Protein AF-A0A7S1HDR8-F1 (afdb_monomer_lite)

Sequence (124 aa):
RPPRGEGASAFVRYLSARTLQVEVWDAASLLPLGAFPLDLWPLLRGGRDAVQTAGEYPVIDHSSSSVPPPPGDVRGSLVGPPTKFTSQGLPESSIFVRLVSIGRPSSRTGAGSSPPPAGPGHQF

pLDDT: mean 73.37, std 19.77, range [39.59, 96.06]

Foldseek 3Di:
DDDPVPVVVVVLVCLCPDWDKDWDADPVPRHTQAIWIHRRVQQPCVPPQKGKDKDKTQGQGPVQPPPPPDPDDPDDDPDDPPPPRDRPDDRPDIDIDMDMHGDDDDPPPPPDPDDDDDDDDDDD

InterPro domains:
  IPR029775 NPH4 [PTHR31043] (7-115)
  IPR058765 NPHP4, C2-like domain [PF26186] (9-60)

Secondary structure (DSSP, 8-state):
---TTHHHHHHHHHHHH-EEEEEEE-TTT--EEEEEEEESGGG--TT-SEEEEEEEEE-B-STT---PPPSS--S--S---------SS--S-EEEEEEEEEPPP--------PPPPPP-PPP-

Organism: Hemiselmis andersenii (NCBI:txid464988)

Radius of gyration: 26.05 Å; chains: 1; bounding box: 79×28×76 Å

Structure (mmCIF, N/CA/C/O backbone):
data_AF-A0A7S1HDR8-F1
#
_entry.id   AF-A0A7S1HDR8-F1
#
loop_
_atom_site.group_PDB
_atom_site.id
_atom_site.type_symbol
_atom_site.label_atom_id
_atom_site.label_alt_id
_atom_site.label_comp_id
_atom_site.label_asym_id
_atom_site.label_entity_id
_atom_site.label_seq_id
_atom_site.pdbx_PDB_ins_code
_atom_site.Cartn_x
_atom_site.Cartn_y
_atom_site.Cartn_z
_atom_site.occupancy
_atom_site.B_iso_or_equiv
_atom_site.auth_seq_id
_atom_site.auth_comp_id
_atom_site.auth_asym_id
_atom_site.auth_atom_id
_atom_site.pdbx_PDB_model_num
ATOM 1 N N . ARG A 1 1 ? 6.724 -6.384 29.874 1.00 48.75 1 ARG A N 1
ATOM 2 C CA . ARG A 1 1 ? 5.564 -6.408 28.944 1.00 48.75 1 ARG A CA 1
ATOM 3 C C . ARG A 1 1 ? 5.027 -4.985 28.850 1.00 48.75 1 ARG A C 1
ATOM 5 O O . ARG A 1 1 ? 4.620 -4.489 29.893 1.00 48.75 1 ARG A O 1
ATOM 12 N N . PRO A 1 2 ? 5.071 -4.318 27.687 1.00 44.53 2 PRO A N 1
ATOM 13 C CA . PRO A 1 2 ? 4.563 -2.953 27.572 1.00 44.53 2 PRO A CA 1
ATOM 14 C C . PRO A 1 2 ? 3.037 -2.915 27.791 1.00 44.53 2 PRO A C 1
ATOM 16 O O . PRO A 1 2 ? 2.361 -3.926 27.540 1.00 44.53 2 PRO A O 1
ATOM 19 N N . PRO A 1 3 ? 2.484 -1.793 28.287 1.00 51.66 3 PRO A N 1
ATOM 20 C CA . PRO A 1 3 ? 1.048 -1.632 28.487 1.00 51.66 3 PRO A CA 1
ATOM 21 C C . PRO A 1 3 ? 0.315 -1.776 27.147 1.00 51.66 3 PRO A C 1
ATOM 23 O O . PRO A 1 3 ? 0.734 -1.239 26.123 1.00 51.66 3 PRO A O 1
ATOM 26 N N . ARG A 1 4 ? -0.799 -2.523 27.143 1.00 57.31 4 ARG A N 1
ATOM 27 C CA . ARG A 1 4 ? -1.512 -2.962 25.923 1.00 57.31 4 ARG A CA 1
ATOM 28 C C . ARG A 1 4 ? -1.978 -1.822 24.989 1.00 57.31 4 ARG A C 1
ATOM 30 O O . ARG A 1 4 ? -2.359 -2.117 23.863 1.00 57.31 4 ARG A O 1
ATOM 37 N N . GLY A 1 5 ? -1.939 -0.558 25.420 1.00 59.31 5 GLY A N 1
ATOM 38 C CA . GLY A 1 5 ? -2.327 0.614 24.621 1.00 59.31 5 GLY A CA 1
ATOM 39 C C . GLY A 1 5 ? -1.184 1.333 23.891 1.00 59.31 5 GLY A C 1
ATOM 40 O O . GLY A 1 5 ? -1.434 2.015 22.899 1.00 59.31 5 GLY A O 1
ATOM 41 N N . GLU A 1 6 ? 0.067 1.166 24.323 1.00 60.56 6 GLU A N 1
ATOM 42 C CA . GLU A 1 6 ? 1.199 1.938 23.786 1.00 60.56 6 GLU A CA 1
ATOM 43 C C . GLU A 1 6 ? 1.571 1.491 22.364 1.00 60.56 6 GLU A C 1
ATOM 45 O O . GLU A 1 6 ? 1.720 2.312 21.459 1.00 60.56 6 GLU A O 1
ATOM 50 N N . GLY A 1 7 ? 1.585 0.174 22.125 1.00 64.12 7 GLY A N 1
ATOM 51 C CA . GLY A 1 7 ? 1.817 -0.392 20.793 1.00 64.12 7 GLY A CA 1
ATOM 52 C C . GLY A 1 7 ? 0.685 -0.103 19.800 1.00 64.12 7 GLY A C 1
ATOM 53 O O . GLY A 1 7 ? 0.944 0.112 18.619 1.00 64.12 7 GLY A O 1
ATOM 54 N N . ALA A 1 8 ? -0.566 -0.039 20.272 1.00 72.75 8 ALA A N 1
ATOM 55 C CA . ALA A 1 8 ? -1.709 0.303 19.425 1.00 72.75 8 ALA A CA 1
ATOM 56 C C . ALA A 1 8 ? -1.642 1.766 18.961 1.00 72.75 8 ALA A C 1
ATOM 58 O O . ALA A 1 8 ? -1.853 2.044 17.782 1.00 72.75 8 ALA A O 1
ATOM 59 N N . SER A 1 9 ? -1.274 2.685 19.859 1.00 81.50 9 SER A N 1
ATOM 60 C CA . SER A 1 9 ? -1.060 4.098 19.524 1.00 81.50 9 SER A CA 1
ATOM 61 C C . SER A 1 9 ? 0.096 4.282 18.533 1.00 81.50 9 SER A C 1
ATOM 63 O O . SER A 1 9 ? -0.047 4.988 17.533 1.00 81.50 9 SER A O 1
ATOM 65 N N . ALA A 1 10 ? 1.217 3.582 18.740 1.00 87.19 10 ALA A N 1
ATOM 66 C CA . ALA A 1 10 ? 2.355 3.627 17.822 1.00 87.19 10 ALA A CA 1
ATOM 67 C C . ALA A 1 10 ? 2.007 3.089 16.422 1.00 87.19 10 ALA A C 1
ATOM 69 O O . ALA A 1 10 ? 2.366 3.705 15.419 1.00 87.19 10 ALA A O 1
ATOM 70 N N . PHE A 1 11 ? 1.265 1.981 16.343 1.00 86.00 11 PHE A N 1
ATOM 71 C CA . PHE A 1 11 ? 0.855 1.395 15.067 1.00 86.00 11 PHE A CA 1
ATOM 72 C C . PHE A 1 11 ? -0.146 2.277 14.310 1.00 86.00 11 PHE A C 1
ATOM 74 O O . PHE A 1 11 ? 0.000 2.476 13.106 1.00 86.00 11 PHE A O 1
ATOM 81 N N . VAL A 1 12 ? -1.120 2.871 15.007 1.00 90.69 12 VAL A N 1
ATOM 82 C CA . VAL A 1 12 ? -2.055 3.834 14.400 1.00 90.69 12 VAL A CA 1
ATOM 83 C C . VAL A 1 12 ? -1.304 5.042 13.840 1.00 90.69 12 VAL A C 1
ATOM 85 O O . VAL A 1 12 ? -1.537 5.416 12.693 1.00 90.69 12 VAL A O 1
ATOM 88 N N . ARG A 1 13 ? -0.355 5.602 14.602 1.00 92.56 13 ARG A N 1
ATOM 89 C CA . ARG A 1 13 ? 0.496 6.711 14.137 1.00 92.56 13 ARG A CA 1
ATOM 90 C C . ARG A 1 13 ? 1.348 6.333 12.929 1.00 92.56 13 ARG A C 1
ATOM 92 O O . ARG A 1 13 ? 1.576 7.168 12.059 1.00 92.56 13 ARG A O 1
ATOM 99 N N . TYR A 1 14 ? 1.835 5.095 12.881 1.00 91.56 14 TYR A N 1
ATOM 100 C CA . TYR A 1 14 ? 2.583 4.593 11.735 1.00 91.56 14 TYR A CA 1
ATOM 101 C C . TYR A 1 14 ? 1.698 4.555 10.486 1.00 91.56 14 TYR A C 1
ATOM 103 O O . TYR A 1 14 ? 2.052 5.171 9.484 1.00 91.56 14 TYR A O 1
ATOM 111 N N . LEU A 1 15 ? 0.524 3.919 10.566 1.00 93.06 15 LEU A N 1
ATOM 112 C CA . LEU A 1 15 ? -0.402 3.844 9.434 1.00 93.06 15 LEU A CA 1
ATOM 113 C C . LEU A 1 15 ? -0.854 5.232 8.963 1.00 93.06 15 LEU A C 1
ATOM 115 O O . LEU A 1 15 ? -0.953 5.457 7.766 1.00 93.06 15 LEU A O 1
ATOM 119 N N . SER A 1 16 ? -1.088 6.183 9.872 1.00 94.25 16 SER A N 1
ATOM 120 C CA . SER A 1 16 ? -1.553 7.524 9.492 1.00 94.25 16 SER A CA 1
ATOM 121 C C . SER A 1 16 ? -0.496 8.393 8.808 1.00 94.25 16 SER A C 1
ATOM 123 O O . SER A 1 16 ? -0.859 9.355 8.142 1.00 94.25 16 SER A O 1
ATOM 125 N N . ALA A 1 17 ? 0.795 8.128 9.032 1.00 92.62 17 ALA A N 1
ATOM 126 C CA . ALA A 1 17 ? 1.875 9.049 8.661 1.00 92.62 17 ALA A CA 1
ATOM 127 C C . ALA A 1 17 ? 2.902 8.458 7.688 1.00 92.62 17 ALA A C 1
ATOM 129 O O . ALA A 1 17 ? 3.849 9.152 7.314 1.00 92.62 17 ALA A O 1
ATOM 130 N N . ARG A 1 18 ? 2.788 7.174 7.333 1.00 93.12 18 ARG A N 1
ATOM 131 C CA . ARG A 1 18 ? 3.784 6.485 6.512 1.00 93.12 18 ARG A CA 1
ATOM 132 C C . ARG A 1 18 ? 3.199 5.983 5.202 1.00 93.12 18 ARG A C 1
ATOM 134 O O . ARG A 1 18 ? 2.043 5.578 5.112 1.00 93.12 18 ARG A O 1
ATOM 141 N N . THR A 1 19 ? 4.086 5.963 4.223 1.00 93.25 19 THR A N 1
ATOM 142 C CA . THR A 1 19 ? 3.897 5.373 2.907 1.00 93.25 19 THR A CA 1
ATOM 143 C C . THR A 1 19 ? 4.821 4.162 2.825 1.00 93.25 19 THR A C 1
ATOM 145 O O . THR A 1 19 ? 5.986 4.236 3.228 1.00 93.25 19 THR A O 1
ATOM 148 N N . LEU A 1 20 ? 4.297 3.042 2.344 1.00 93.50 20 LEU A N 1
ATOM 149 C CA . LEU A 1 20 ? 5.046 1.826 2.062 1.00 93.50 20 LEU A CA 1
ATOM 150 C C . LEU A 1 20 ? 5.553 1.884 0.621 1.00 93.50 20 LEU A C 1
ATOM 152 O O . LEU A 1 20 ? 4.762 2.073 -0.293 1.00 93.50 20 LEU A O 1
ATOM 156 N N . GLN A 1 21 ? 6.858 1.723 0.416 1.00 93.12 21 GLN A N 1
ATOM 157 C CA . GLN A 1 21 ? 7.419 1.541 -0.923 1.00 93.12 21 GLN A CA 1
ATOM 158 C C . GLN A 1 21 ? 7.334 0.063 -1.292 1.00 93.12 21 GLN A C 1
ATOM 160 O O . GLN A 1 21 ? 7.765 -0.785 -0.508 1.00 93.12 21 GLN A O 1
ATOM 165 N N . VAL A 1 22 ? 6.759 -0.238 -2.453 1.00 93.56 22 VAL A N 1
ATOM 166 C CA . VAL A 1 22 ? 6.667 -1.599 -2.985 1.00 93.56 22 VAL A CA 1
ATOM 167 C C . VAL A 1 22 ? 7.535 -1.690 -4.224 1.00 93.56 22 VAL A C 1
ATOM 169 O O . VAL A 1 22 ? 7.317 -0.954 -5.182 1.00 93.56 22 VAL A O 1
ATOM 172 N N . GLU A 1 23 ? 8.504 -2.597 -4.197 1.00 93.06 23 GLU A N 1
ATOM 173 C CA . GLU A 1 23 ? 9.336 -2.916 -5.352 1.00 93.06 23 GLU A CA 1
ATOM 174 C C . GLU A 1 23 ? 8.686 -4.025 -6.182 1.00 93.06 23 GLU A C 1
ATOM 176 O O . GLU A 1 23 ? 8.150 -5.003 -5.651 1.00 93.06 23 GLU A O 1
ATOM 181 N N . VAL A 1 24 ? 8.752 -3.870 -7.496 1.00 91.81 24 VAL A N 1
ATOM 182 C CA . VAL A 1 24 ? 8.232 -4.794 -8.497 1.00 91.81 24 VAL A CA 1
ATOM 183 C C . VAL A 1 24 ? 9.420 -5.458 -9.170 1.00 91.81 24 VAL A C 1
ATOM 185 O O . VAL A 1 24 ? 10.314 -4.785 -9.675 1.00 91.81 24 VAL A O 1
ATOM 188 N N . TRP A 1 25 ? 9.421 -6.785 -9.177 1.00 92.19 25 TRP A N 1
ATOM 189 C CA . TRP A 1 25 ? 10.508 -7.604 -9.700 1.00 92.19 25 TRP A CA 1
ATOM 190 C C . TRP A 1 25 ? 9.957 -8.569 -10.745 1.00 92.19 25 TRP A C 1
ATOM 192 O O . TRP A 1 25 ? 8.862 -9.112 -10.572 1.00 92.19 25 TRP A O 1
ATOM 202 N N . ASP A 1 26 ? 10.719 -8.806 -11.809 1.00 87.62 26 ASP A N 1
ATOM 203 C CA . ASP A 1 26 ? 10.414 -9.879 -12.750 1.00 87.62 26 ASP A CA 1
ATOM 204 C C . ASP A 1 26 ? 10.809 -11.232 -12.145 1.00 87.62 26 ASP A C 1
ATOM 206 O O . ASP A 1 26 ? 11.946 -11.432 -11.719 1.00 87.62 26 ASP A O 1
ATOM 210 N N . ALA A 1 27 ? 9.877 -12.183 -12.113 1.00 93.38 27 ALA A N 1
ATOM 211 C CA . ALA A 1 27 ? 10.099 -13.473 -11.461 1.00 93.38 27 ALA A CA 1
ATOM 212 C C . ALA A 1 27 ? 11.075 -14.378 -12.230 1.00 93.38 27 ALA A C 1
ATOM 214 O O . ALA A 1 27 ? 11.711 -15.236 -11.619 1.00 93.38 27 ALA A O 1
ATOM 215 N N . ALA A 1 28 ? 11.184 -14.212 -13.553 1.00 94.88 28 ALA A N 1
ATOM 216 C CA . ALA A 1 28 ? 12.046 -15.048 -14.385 1.00 94.88 28 ALA A CA 1
ATOM 217 C C . ALA A 1 28 ? 13.514 -14.601 -14.324 1.00 94.88 28 ALA A C 1
ATOM 219 O O . ALA A 1 28 ? 14.409 -15.436 -14.201 1.00 94.88 28 ALA A O 1
ATOM 220 N N . SER A 1 29 ? 13.762 -13.294 -14.399 1.00 90.50 29 SER A N 1
ATOM 221 C CA . SER A 1 29 ? 15.107 -12.707 -14.414 1.00 90.50 29 SER A CA 1
ATOM 222 C C . SER A 1 29 ? 15.598 -12.225 -13.047 1.00 90.50 29 SER A C 1
ATOM 224 O O . SER A 1 29 ? 16.795 -11.987 -12.892 1.00 90.50 29 SER A O 1
ATOM 226 N N . LEU A 1 30 ? 14.703 -12.086 -12.060 1.00 89.56 30 LEU A N 1
ATOM 227 C CA . LEU A 1 30 ? 14.967 -11.440 -10.767 1.00 89.56 30 LEU A CA 1
ATOM 228 C C . LEU A 1 30 ? 15.497 -10.008 -10.913 1.00 89.56 30 LEU A C 1
ATOM 230 O O . LEU A 1 30 ? 16.227 -9.522 -10.050 1.00 89.56 30 LEU A O 1
ATOM 234 N N . LEU A 1 31 ? 15.147 -9.330 -12.006 1.00 88.25 31 LEU A N 1
ATOM 235 C CA . LEU A 1 31 ? 15.510 -7.936 -12.218 1.00 88.25 31 LEU A CA 1
ATOM 236 C C . LEU A 1 31 ? 14.426 -7.002 -11.662 1.00 88.25 31 LEU A C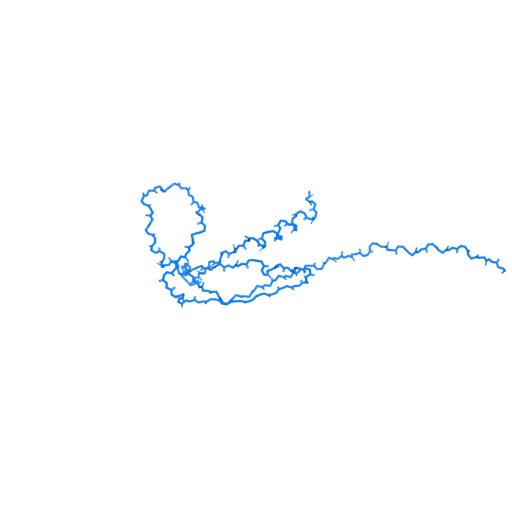 1
ATOM 238 O O . LEU A 1 31 ? 13.232 -7.304 -11.781 1.00 88.25 31 LEU A O 1
ATOM 242 N N . PRO A 1 32 ? 14.821 -5.862 -11.069 1.00 86.12 32 PRO A N 1
ATOM 243 C CA . PRO A 1 32 ? 13.876 -4.872 -10.577 1.00 86.12 32 PRO A CA 1
ATOM 244 C C . PRO A 1 32 ? 13.242 -4.131 -11.764 1.00 86.12 32 PRO A C 1
ATOM 246 O O . PRO A 1 32 ? 13.938 -3.518 -12.571 1.00 86.12 32 PRO A O 1
ATOM 249 N N . LEU A 1 33 ? 11.914 -4.195 -11.865 1.00 87.88 33 LEU A N 1
ATOM 250 C CA . LEU A 1 33 ? 11.119 -3.534 -12.906 1.00 87.88 33 LEU A CA 1
ATOM 251 C C . LEU A 1 33 ? 10.748 -2.099 -12.524 1.00 87.88 33 LEU A C 1
ATOM 253 O O . LEU A 1 33 ? 1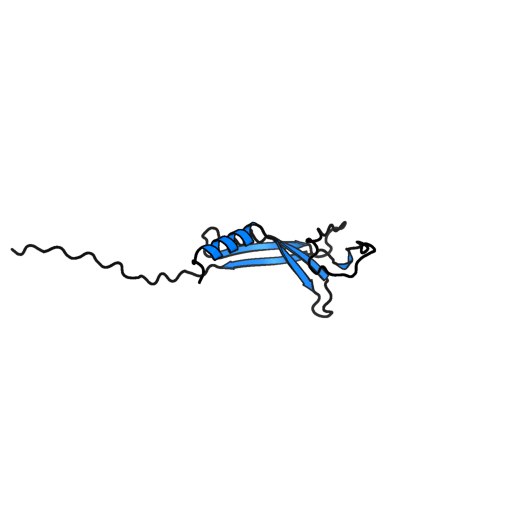0.594 -1.243 -13.386 1.00 87.88 33 LEU A O 1
ATOM 257 N N . GLY A 1 34 ? 10.580 -1.826 -11.233 1.00 90.44 34 GLY A N 1
ATOM 258 C CA . GLY A 1 34 ? 10.185 -0.508 -10.757 1.00 90.44 34 GLY A CA 1
ATOM 259 C C . GLY A 1 34 ? 9.693 -0.529 -9.322 1.00 90.44 34 GLY A C 1
ATOM 260 O O . GLY A 1 34 ? 9.692 -1.566 -8.662 1.00 90.44 34 GLY A O 1
ATOM 261 N N . ALA A 1 35 ? 9.216 0.615 -8.848 1.00 92.06 35 ALA A N 1
ATOM 262 C CA . ALA A 1 35 ? 8.595 0.721 -7.537 1.00 92.06 35 ALA A CA 1
ATOM 263 C C . ALA A 1 35 ? 7.394 1.662 -7.555 1.00 92.06 35 ALA A C 1
ATOM 265 O O . ALA A 1 35 ? 7.256 2.513 -8.437 1.00 92.06 35 ALA A O 1
ATOM 266 N N . PHE A 1 36 ? 6.524 1.524 -6.561 1.00 93.00 36 PHE A N 1
ATOM 267 C CA . PHE A 1 36 ? 5.416 2.448 -6.357 1.00 93.00 36 PHE A CA 1
ATOM 268 C C . PHE A 1 36 ? 5.123 2.671 -4.862 1.00 93.00 36 PHE A C 1
ATOM 270 O O . PHE A 1 36 ? 5.276 1.757 -4.043 1.00 93.00 36 PHE A O 1
ATOM 277 N N . PRO A 1 37 ? 4.695 3.890 -4.483 1.00 93.38 37 PRO A N 1
ATOM 278 C CA . PRO A 1 37 ? 4.277 4.201 -3.124 1.00 93.38 37 PRO A CA 1
ATOM 279 C C . PRO A 1 37 ? 2.842 3.736 -2.836 1.00 93.38 37 PRO A C 1
ATOM 281 O O . PRO A 1 37 ? 1.931 3.934 -3.638 1.00 93.38 37 PRO A O 1
ATOM 284 N N . LEU A 1 38 ? 2.623 3.213 -1.631 1.00 94.31 38 LEU A N 1
ATOM 285 C CA . LEU A 1 38 ? 1.314 2.901 -1.063 1.00 94.31 38 LEU A CA 1
ATOM 286 C C . LEU A 1 38 ? 1.097 3.667 0.238 1.00 94.31 38 LEU A C 1
ATOM 288 O O . LEU A 1 38 ? 1.767 3.416 1.242 1.00 94.31 38 LEU A O 1
ATOM 292 N N . ASP A 1 39 ? 0.122 4.567 0.255 1.00 94.31 39 ASP A N 1
ATOM 293 C CA . ASP A 1 39 ? -0.283 5.225 1.492 1.00 94.31 39 ASP A CA 1
ATOM 294 C C . ASP A 1 39 ? -0.975 4.239 2.436 1.00 94.31 39 ASP A C 1
ATOM 296 O O . ASP A 1 39 ? -1.875 3.495 2.041 1.00 94.31 39 ASP A O 1
ATOM 300 N N . LEU A 1 40 ? -0.566 4.239 3.707 1.00 94.62 40 LEU A N 1
ATOM 301 C CA . LEU A 1 40 ? -1.062 3.280 4.698 1.00 94.62 40 LEU A CA 1
ATOM 302 C C . LEU A 1 40 ? -2.281 3.776 5.478 1.00 94.62 40 LEU A C 1
ATOM 304 O O . LEU A 1 40 ? -2.960 2.978 6.130 1.00 94.62 40 LEU A O 1
ATOM 308 N N . TRP A 1 41 ? -2.597 5.069 5.399 1.00 95.25 41 TRP A N 1
ATOM 309 C CA . TRP A 1 41 ? -3.719 5.657 6.128 1.00 95.25 41 TRP A CA 1
ATOM 310 C C . TRP A 1 41 ? -5.078 5.006 5.802 1.00 95.25 41 TRP A C 1
ATOM 312 O O . TRP A 1 41 ? -5.875 4.868 6.735 1.00 95.25 41 TRP A O 1
ATOM 322 N N . PRO A 1 42 ? -5.366 4.506 4.576 1.00 95.31 42 PRO A N 1
ATOM 323 C CA . PRO A 1 42 ? -6.634 3.831 4.289 1.00 95.31 42 PRO A CA 1
ATOM 324 C C . PRO A 1 42 ? -6.823 2.521 5.071 1.00 95.31 42 PRO A C 1
ATOM 326 O O . PRO A 1 42 ? -7.930 1.991 5.132 1.00 95.31 42 PRO A O 1
ATOM 329 N N . LEU A 1 43 ? -5.759 1.985 5.685 1.00 94.06 43 LEU A N 1
ATOM 330 C CA . LEU A 1 43 ? -5.810 0.783 6.525 1.00 94.06 43 LEU A CA 1
ATOM 331 C C . LEU A 1 43 ? -6.267 1.068 7.962 1.00 94.06 43 LEU A C 1
ATOM 333 O O . LEU A 1 43 ? -6.465 0.128 8.747 1.00 94.06 43 LEU A O 1
ATOM 337 N N . LEU A 1 44 ? -6.441 2.344 8.319 1.00 93.88 44 LEU A N 1
ATOM 338 C CA . LEU A 1 44 ? -7.010 2.755 9.594 1.00 93.88 44 LEU A CA 1
ATOM 339 C C . LEU A 1 44 ? -8.482 2.356 9.657 1.00 93.88 44 LEU A C 1
ATOM 341 O O . LEU A 1 44 ? -9.328 2.870 8.931 1.00 93.88 44 LEU A O 1
ATOM 345 N N . ARG A 1 45 ? -8.808 1.453 10.586 1.00 91.25 45 ARG A N 1
ATOM 346 C CA . ARG A 1 45 ? -10.173 0.930 10.694 1.00 91.25 45 ARG A CA 1
ATOM 347 C C . ARG A 1 45 ? -11.186 1.915 11.269 1.00 91.25 45 ARG A C 1
ATOM 349 O O . ARG A 1 45 ? -12.377 1.718 11.070 1.00 91.25 45 ARG A O 1
ATOM 356 N N . GLY A 1 46 ? -10.749 2.929 12.019 1.00 87.38 46 GLY A N 1
ATOM 357 C CA . GLY A 1 46 ? -11.657 3.911 12.628 1.00 87.38 46 GLY A CA 1
ATOM 358 C C . GLY A 1 46 ? -12.779 3.283 13.472 1.00 87.38 46 GLY A C 1
ATOM 359 O O . GLY A 1 46 ? -13.896 3.780 13.464 1.00 87.38 46 GLY A O 1
ATOM 360 N N . GLY A 1 47 ? -12.509 2.153 14.137 1.00 86.06 47 GLY A N 1
ATOM 361 C CA . GLY A 1 47 ? -13.506 1.400 14.911 1.00 86.06 47 GLY A CA 1
ATOM 362 C C . GLY A 1 47 ? -14.261 0.307 14.143 1.00 86.06 47 GLY A C 1
ATOM 363 O O . GLY A 1 47 ? -15.039 -0.413 14.756 1.00 86.06 47 GLY A O 1
ATOM 364 N N . ARG A 1 48 ? -14.020 0.137 12.838 1.00 88.31 48 ARG A N 1
ATOM 365 C CA . ARG A 1 48 ? -14.596 -0.954 12.032 1.00 88.31 48 ARG A CA 1
ATOM 366 C C . ARG A 1 48 ? -13.879 -2.286 12.275 1.00 88.31 48 ARG A C 1
ATOM 368 O O . ARG A 1 48 ? -12.688 -2.317 12.603 1.00 88.31 48 ARG A O 1
ATOM 375 N N . ASP A 1 49 ? -14.582 -3.388 12.027 1.00 89.62 49 ASP A N 1
ATOM 376 C CA . ASP A 1 49 ? -14.001 -4.736 12.092 1.00 89.62 49 ASP A CA 1
ATOM 377 C C . ASP A 1 49 ? -13.023 -4.996 10.944 1.00 89.62 49 ASP A C 1
ATOM 379 O O . ASP A 1 49 ? -11.982 -5.621 11.143 1.00 89.62 49 ASP A O 1
ATOM 383 N N . ALA A 1 50 ? -13.301 -4.451 9.760 1.00 92.94 50 ALA A N 1
ATOM 384 C CA . ALA A 1 50 ? -12.402 -4.500 8.618 1.00 92.94 50 ALA A CA 1
ATOM 385 C C . ALA A 1 50 ? -12.510 -3.233 7.757 1.00 92.94 50 ALA A C 1
ATOM 387 O O . ALA A 1 50 ? -13.549 -2.569 7.728 1.00 92.94 50 ALA A O 1
ATOM 388 N N . VAL A 1 51 ? -11.433 -2.912 7.041 1.00 95.31 51 VAL A N 1
ATOM 389 C CA . VAL A 1 51 ? -11.422 -1.926 5.951 1.00 95.31 51 VAL A CA 1
ATOM 390 C C . VAL A 1 51 ? -10.688 -2.499 4.749 1.00 95.31 51 VAL A C 1
ATOM 392 O O . VAL A 1 51 ? -9.752 -3.285 4.899 1.00 95.31 51 VAL A O 1
ATOM 395 N N . GLN A 1 52 ? -11.120 -2.097 3.561 1.00 95.44 52 GLN A N 1
ATOM 396 C CA . GLN A 1 52 ? -10.518 -2.484 2.296 1.00 95.44 52 GLN A CA 1
ATOM 397 C C . GLN A 1 52 ? -10.336 -1.238 1.436 1.00 95.44 52 GLN A C 1
ATOM 399 O O . GLN A 1 52 ? -11.230 -0.394 1.375 1.00 95.44 52 GLN A O 1
ATOM 404 N N . THR A 1 53 ? -9.200 -1.157 0.754 1.00 94.00 53 THR A N 1
ATOM 405 C CA . THR A 1 53 ? -8.948 -0.177 -0.302 1.00 94.00 53 THR A CA 1
ATOM 406 C C . THR A 1 53 ? -8.401 -0.891 -1.532 1.00 94.00 53 THR A C 1
ATOM 408 O O . THR A 1 53 ? -7.776 -1.949 -1.414 1.00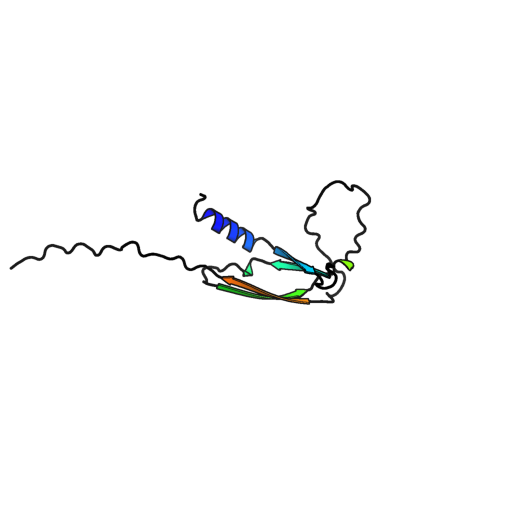 94.00 53 THR A O 1
ATOM 411 N N . ALA A 1 54 ? -8.667 -0.346 -2.711 1.00 95.31 54 ALA A N 1
ATOM 412 C CA . ALA A 1 54 ? -8.102 -0.836 -3.952 1.00 95.31 54 ALA A CA 1
ATOM 413 C C . ALA A 1 54 ? -7.794 0.337 -4.877 1.00 95.31 54 ALA A C 1
ATOM 415 O O . ALA A 1 54 ? -8.525 1.328 -4.877 1.00 95.31 54 ALA A O 1
ATOM 416 N N . GLY A 1 55 ? -6.725 0.213 -5.648 1.00 93.75 55 GLY A N 1
ATOM 417 C CA . GLY A 1 55 ? -6.283 1.262 -6.549 1.00 93.75 55 GLY A CA 1
ATOM 418 C C . GLY A 1 55 ? -5.342 0.725 -7.607 1.00 93.75 55 GLY A C 1
ATOM 419 O O . GLY A 1 55 ? -4.696 -0.309 -7.426 1.00 93.75 55 GLY A O 1
ATOM 420 N N . GLU A 1 56 ? -5.295 1.445 -8.713 1.00 94.06 56 GLU A N 1
ATOM 421 C CA . GLU A 1 56 ? -4.286 1.271 -9.739 1.00 94.06 56 GLU A CA 1
ATOM 422 C C . GLU A 1 56 ? -3.135 2.233 -9.449 1.00 94.06 56 GLU A C 1
ATOM 424 O O . GLU A 1 56 ? -3.352 3.425 -9.223 1.00 94.06 56 GLU A O 1
ATOM 429 N N . TYR A 1 57 ? -1.920 1.695 -9.404 1.00 92.06 57 TYR A N 1
ATOM 430 C CA . TYR A 1 57 ? -0.718 2.429 -9.047 1.00 92.06 57 TYR A CA 1
ATOM 431 C C . TYR A 1 57 ? 0.250 2.414 -10.225 1.00 92.06 57 TYR A C 1
ATOM 433 O O . TYR A 1 57 ? 0.552 1.336 -10.743 1.00 92.06 57 TYR A O 1
ATOM 441 N N . PRO A 1 58 ? 0.744 3.580 -10.660 1.00 91.00 58 PRO A N 1
ATOM 442 C CA . PRO A 1 58 ? 1.763 3.630 -11.692 1.00 91.00 58 PRO A CA 1
ATOM 443 C C . PRO A 1 58 ? 3.076 3.055 -11.164 1.00 91.00 58 PRO A C 1
ATOM 445 O O . PRO A 1 58 ? 3.524 3.430 -10.077 1.00 91.00 58 PRO A O 1
ATOM 448 N N . VAL A 1 59 ? 3.692 2.159 -11.932 1.00 90.44 59 VAL A N 1
ATOM 449 C CA . VAL A 1 59 ? 5.005 1.603 -11.603 1.00 90.44 59 VAL A CA 1
ATOM 450 C C . VAL A 1 59 ? 6.067 2.531 -12.171 1.00 90.44 59 VAL A C 1
ATOM 452 O O . VAL A 1 59 ? 6.089 2.820 -13.368 1.00 90.44 59 VAL A O 1
ATOM 455 N N . ILE A 1 60 ? 6.934 3.028 -11.294 1.00 88.50 60 ILE A N 1
ATOM 456 C CA . ILE A 1 60 ? 8.003 3.941 -11.675 1.00 88.50 60 ILE A CA 1
ATOM 457 C C . ILE A 1 60 ? 9.245 3.111 -11.983 1.00 88.50 60 ILE A C 1
ATOM 459 O O . ILE A 1 60 ? 9.798 2.470 -11.090 1.00 88.50 60 ILE A O 1
ATOM 463 N N . ASP A 1 61 ? 9.653 3.111 -13.250 1.00 82.88 61 ASP A N 1
ATOM 464 C CA . ASP A 1 61 ? 10.753 2.290 -13.752 1.00 82.88 61 ASP A CA 1
ATOM 465 C C . ASP A 1 61 ? 12.109 2.727 -13.173 1.00 82.88 61 ASP A C 1
ATOM 467 O O . ASP A 1 61 ? 12.489 3.903 -13.235 1.00 82.88 61 ASP A O 1
ATOM 471 N N . HIS A 1 62 ? 12.866 1.760 -12.652 1.00 72.94 62 HIS A N 1
ATOM 472 C CA . HIS A 1 62 ? 14.226 1.970 -12.160 1.00 72.94 62 HIS A CA 1
ATOM 473 C C . HIS A 1 62 ? 15.227 2.283 -13.281 1.00 72.94 62 HIS A C 1
ATOM 475 O O . HIS A 1 62 ? 16.196 3.005 -13.036 1.00 72.94 62 HIS A O 1
ATOM 481 N N . SER A 1 63 ? 14.995 1.800 -14.504 1.00 65.25 63 SER A N 1
ATOM 482 C CA . SER A 1 63 ? 15.854 2.048 -15.670 1.00 65.25 63 SER A CA 1
ATOM 483 C C . SER A 1 63 ? 15.828 3.517 -16.119 1.00 65.25 63 SER A C 1
ATOM 485 O O . SER A 1 63 ? 16.821 4.044 -16.621 1.00 65.25 63 SER A O 1
ATOM 487 N N . SER A 1 64 ? 14.715 4.207 -15.844 1.00 55.88 64 SER A N 1
ATOM 488 C CA . SER A 1 64 ? 14.495 5.614 -16.192 1.00 55.88 64 SER A CA 1
ATOM 489 C C . SER A 1 64 ? 15.216 6.605 -15.266 1.00 55.88 64 SER A C 1
ATOM 491 O O . SER A 1 64 ? 15.290 7.799 -15.570 1.00 55.88 64 SER A O 1
ATOM 493 N N . SER A 1 65 ? 15.789 6.135 -14.149 1.00 56.09 65 SER A N 1
ATOM 494 C CA . SER A 1 65 ? 16.553 6.962 -13.210 1.00 56.09 65 SER A CA 1
ATOM 495 C C . SER A 1 65 ? 17.952 7.264 -13.758 1.00 56.09 65 SER A C 1
ATOM 497 O O . SER A 1 65 ? 18.968 6.843 -13.204 1.00 56.09 65 SER A O 1
ATOM 499 N N . SER A 1 66 ? 18.023 8.058 -14.827 1.00 46.22 66 SER A N 1
ATOM 500 C CA . SER A 1 66 ? 19.254 8.718 -15.271 1.00 46.22 66 SER A CA 1
ATOM 501 C C . SER A 1 66 ? 19.598 9.877 -14.322 1.00 46.22 66 SER A C 1
ATOM 503 O O . SER A 1 66 ? 19.620 11.045 -14.712 1.00 46.22 66 SER A O 1
ATOM 505 N N . VAL A 1 67 ? 19.862 9.574 -13.053 1.00 53.78 67 VAL A N 1
ATOM 506 C CA . VAL A 1 67 ? 20.623 10.474 -12.184 1.00 53.78 67 VAL A CA 1
ATOM 507 C C . VAL A 1 67 ? 22.045 9.922 -12.180 1.00 53.78 67 VAL A C 1
ATOM 509 O O . VAL A 1 67 ? 22.258 8.855 -11.601 1.00 53.78 67 VAL A O 1
ATOM 512 N N . PRO A 1 68 ? 23.016 10.566 -12.856 1.00 50.38 68 PRO A N 1
ATOM 513 C CA . PRO A 1 68 ? 24.399 10.128 -12.757 1.00 50.38 68 PRO A CA 1
ATOM 514 C C . PRO A 1 68 ? 24.796 10.130 -11.274 1.00 50.38 68 PRO A C 1
ATOM 516 O O . PRO A 1 68 ? 24.463 11.086 -10.563 1.00 50.38 68 PRO A O 1
ATOM 519 N N . PRO A 1 69 ? 25.464 9.072 -10.778 1.00 53.22 69 PRO A N 1
ATOM 520 C CA . PRO A 1 69 ? 25.920 9.055 -9.400 1.00 53.22 69 PRO A CA 1
ATOM 521 C C . PRO A 1 69 ? 26.800 10.291 -9.167 1.00 53.22 69 PRO A C 1
ATOM 523 O O . PRO A 1 69 ? 27.638 10.601 -10.023 1.00 53.22 69 PRO A O 1
ATOM 526 N N . PRO A 1 70 ? 26.618 11.030 -8.056 1.00 55.06 70 PRO A N 1
ATOM 527 C CA . PRO A 1 70 ? 27.522 12.119 -7.731 1.00 55.06 70 PRO A CA 1
ATOM 528 C C . PRO A 1 70 ? 28.954 11.561 -7.686 1.00 55.06 70 PRO A C 1
ATOM 530 O O . PRO A 1 70 ? 29.174 10.489 -7.112 1.00 55.06 70 PRO A O 1
ATOM 533 N N . PRO A 1 71 ? 29.935 12.227 -8.317 1.00 51.28 71 PRO A N 1
ATOM 534 C CA . PRO A 1 71 ? 31.310 11.765 -8.278 1.00 51.28 71 PRO A CA 1
ATOM 535 C C . PRO A 1 71 ? 31.853 11.953 -6.857 1.00 51.28 71 PRO A C 1
ATOM 537 O O . PRO A 1 71 ? 32.196 13.065 -6.464 1.00 51.28 71 PRO A O 1
ATOM 540 N N . GLY A 1 72 ? 31.921 10.866 -6.088 1.00 57.91 72 GLY A N 1
ATOM 541 C CA . GLY A 1 72 ? 32.609 10.828 -4.797 1.00 57.91 72 GLY A CA 1
ATOM 542 C C . GLY A 1 72 ? 31.876 10.038 -3.712 1.00 57.91 72 GLY A C 1
ATOM 543 O O . GLY A 1 72 ? 30.686 10.217 -3.494 1.00 57.91 72 GLY A O 1
ATOM 544 N N . ASP A 1 73 ? 32.657 9.214 -3.012 1.00 49.06 73 ASP A N 1
ATOM 545 C CA . ASP A 1 73 ? 32.378 8.509 -1.753 1.00 49.06 73 ASP A CA 1
ATOM 546 C C . ASP A 1 73 ? 31.592 7.184 -1.795 1.00 49.06 73 ASP A C 1
ATOM 548 O O . ASP A 1 73 ? 30.439 7.056 -1.393 1.00 49.06 73 ASP A O 1
ATOM 552 N N . VAL A 1 74 ? 32.330 6.115 -2.127 1.00 55.19 74 VAL A N 1
ATOM 553 C CA . VAL A 1 74 ? 31.968 4.689 -1.955 1.00 55.19 74 VAL A CA 1
ATOM 554 C C . VAL A 1 74 ? 32.053 4.245 -0.479 1.00 55.19 74 VAL A C 1
ATOM 556 O O . VAL A 1 74 ? 32.504 3.145 -0.159 1.00 55.19 74 VAL A O 1
ATOM 559 N N . ARG A 1 75 ? 31.649 5.089 0.475 1.00 45.38 75 ARG A N 1
ATOM 560 C CA . ARG A 1 75 ? 31.647 4.720 1.899 1.00 45.38 75 ARG A CA 1
ATOM 561 C C . ARG A 1 75 ? 30.325 5.062 2.573 1.00 45.38 75 ARG A C 1
ATOM 563 O O . ARG A 1 75 ? 30.163 6.107 3.179 1.00 45.38 75 ARG A O 1
ATOM 570 N N . GLY A 1 76 ? 29.429 4.076 2.529 1.00 49.66 76 GLY A N 1
ATOM 571 C CA . GLY A 1 76 ? 28.469 3.806 3.596 1.00 49.66 76 GLY A CA 1
ATOM 572 C C . GLY A 1 76 ? 27.276 4.750 3.690 1.00 49.66 76 GLY A C 1
ATOM 573 O O . GLY A 1 76 ? 27.238 5.612 4.555 1.00 49.66 76 GLY A O 1
ATOM 574 N N . SER A 1 77 ? 26.226 4.477 2.916 1.00 41.97 77 SER A N 1
ATOM 575 C CA . SER A 1 77 ? 24.861 4.692 3.402 1.00 41.97 77 SER A CA 1
ATOM 576 C C . SER A 1 77 ? 23.883 3.804 2.637 1.00 41.97 77 SER A C 1
ATOM 578 O O . SER A 1 77 ? 23.536 4.084 1.496 1.00 41.97 77 SER A O 1
ATOM 580 N N . LEU A 1 78 ? 23.419 2.727 3.277 1.00 46.38 78 LEU A N 1
ATOM 581 C CA . LEU A 1 78 ? 22.292 1.911 2.797 1.00 46.38 78 LEU A CA 1
ATOM 582 C C . LEU A 1 78 ? 20.930 2.578 3.080 1.00 46.38 78 LEU A C 1
ATOM 584 O O . LEU A 1 78 ? 19.890 1.938 2.971 1.00 46.38 78 LEU A O 1
ATOM 588 N N . VAL A 1 79 ? 20.922 3.854 3.477 1.00 49.19 79 VAL A N 1
ATOM 589 C CA . VAL A 1 79 ? 19.710 4.627 3.759 1.00 49.19 79 VAL A CA 1
ATOM 590 C C . VAL A 1 79 ? 19.897 6.029 3.182 1.00 49.19 79 VAL A C 1
ATOM 592 O O . VAL A 1 79 ? 20.214 6.990 3.883 1.00 49.19 79 VAL A O 1
ATOM 595 N N . GLY A 1 80 ? 19.739 6.142 1.865 1.00 42.25 80 GLY A N 1
ATOM 596 C CA . GLY A 1 80 ? 19.436 7.428 1.245 1.00 42.25 80 GLY A CA 1
ATOM 597 C C . GLY A 1 80 ? 17.994 7.840 1.581 1.00 42.25 80 GLY A C 1
ATOM 598 O O . GLY A 1 80 ? 17.146 6.966 1.782 1.00 42.25 80 GLY A O 1
ATOM 599 N N . PRO A 1 81 ? 17.678 9.146 1.671 1.00 42.91 81 PRO A N 1
ATOM 600 C CA . PRO A 1 81 ? 16.288 9.595 1.759 1.00 42.91 81 PRO A CA 1
ATOM 601 C C . PRO A 1 81 ? 15.495 9.030 0.570 1.00 42.91 81 PRO A C 1
ATOM 603 O O . PRO A 1 81 ? 16.090 8.876 -0.500 1.00 42.91 81 PRO A O 1
ATOM 606 N N . PRO A 1 82 ? 14.185 8.725 0.720 1.00 44.69 82 PRO A N 1
ATOM 607 C CA . PRO A 1 82 ? 13.386 8.177 -0.369 1.00 44.69 82 PRO A CA 1
ATOM 608 C C . PRO A 1 82 ? 13.492 9.137 -1.545 1.00 44.69 82 PRO A C 1
ATOM 610 O O . PRO A 1 82 ? 13.011 10.274 -1.489 1.00 44.69 82 PRO A O 1
ATOM 613 N N . THR A 1 83 ? 14.225 8.708 -2.567 1.00 45.47 83 THR A N 1
ATOM 614 C CA . THR A 1 83 ? 14.464 9.504 -3.755 1.00 45.47 83 THR A CA 1
ATOM 615 C C . THR A 1 83 ? 13.092 9.702 -4.368 1.00 45.47 83 THR A C 1
ATOM 617 O O . THR A 1 83 ? 12.393 8.740 -4.677 1.00 45.47 83 THR A O 1
ATOM 620 N N . LYS A 1 84 ? 12.638 10.954 -4.433 1.00 39.59 84 LYS A N 1
ATOM 621 C CA . LYS A 1 84 ? 11.398 11.278 -5.127 1.00 39.59 84 LYS A CA 1
ATOM 622 C C . LYS A 1 84 ? 11.656 10.963 -6.593 1.00 39.59 84 LYS A C 1
ATOM 624 O O . LYS A 1 84 ? 12.320 11.739 -7.273 1.00 39.59 84 LYS A O 1
ATOM 629 N N . PHE A 1 85 ? 11.203 9.798 -7.038 1.00 47.88 85 PHE A N 1
ATOM 630 C CA . PHE A 1 85 ? 11.279 9.416 -8.434 1.00 47.88 85 PHE A CA 1
ATOM 631 C C . PHE A 1 85 ? 10.381 10.374 -9.219 1.00 47.88 85 PHE A C 1
ATOM 633 O O . PHE A 1 85 ? 9.157 10.303 -9.151 1.00 47.88 85 PHE A O 1
ATOM 640 N N . THR A 1 86 ? 10.999 11.337 -9.897 1.00 44.06 86 THR A N 1
ATOM 641 C CA . THR A 1 86 ? 10.318 12.209 -10.850 1.00 44.06 86 THR A CA 1
ATOM 642 C C . THR A 1 86 ? 10.519 11.615 -12.235 1.00 44.06 86 THR A C 1
ATOM 644 O O . THR A 1 86 ? 11.484 11.933 -12.924 1.00 44.06 86 THR A O 1
ATOM 647 N N . SER A 1 87 ? 9.633 10.710 -12.647 1.00 51.41 87 SER A N 1
ATOM 648 C CA . SER A 1 87 ? 9.607 10.253 -14.034 1.00 51.41 87 SER A CA 1
ATOM 649 C C . SER A 1 87 ? 9.063 11.390 -14.904 1.00 51.41 87 SER A C 1
ATOM 651 O O . SER A 1 87 ? 7.880 11.727 -14.851 1.00 51.41 87 SER A O 1
ATOM 653 N N . GLN A 1 88 ? 9.930 12.016 -15.705 1.00 47.94 88 GLN A N 1
ATOM 654 C CA . GLN A 1 88 ? 9.508 12.850 -16.834 1.00 47.94 88 GLN A CA 1
ATOM 655 C C . GLN A 1 88 ? 8.968 11.931 -17.943 1.00 47.94 88 GLN A C 1
ATOM 657 O O . GLN A 1 88 ? 9.609 11.723 -18.963 1.00 47.94 88 GLN A O 1
ATOM 662 N N . GLY A 1 89 ? 7.815 11.314 -17.711 1.00 48.91 89 GLY A N 1
ATOM 663 C CA . GLY A 1 89 ? 7.190 10.373 -18.633 1.00 48.91 89 GLY A CA 1
ATOM 664 C C . GLY A 1 89 ? 5.923 9.803 -18.013 1.00 48.91 89 GLY A C 1
ATOM 665 O O . GLY A 1 89 ? 5.874 9.586 -16.800 1.00 48.91 89 GLY A O 1
ATOM 666 N N . LEU A 1 90 ? 4.883 9.612 -18.830 1.00 50.56 90 LEU A N 1
ATOM 667 C CA . LEU A 1 90 ? 3.715 8.847 -18.401 1.00 50.56 90 LEU A CA 1
ATOM 668 C C . LEU A 1 90 ? 4.185 7.438 -18.006 1.00 50.56 90 LEU A C 1
ATOM 670 O O . LEU A 1 90 ? 4.987 6.856 -18.733 1.00 50.56 90 LEU A O 1
ATOM 674 N N . PRO A 1 91 ? 3.722 6.898 -16.871 1.00 60.50 91 PRO A N 1
ATOM 675 C CA . PRO A 1 91 ? 4.095 5.559 -16.444 1.00 60.50 91 PRO A CA 1
ATOM 676 C C . PRO A 1 91 ? 3.626 4.546 -17.494 1.00 60.50 91 PRO A C 1
ATOM 678 O O . PRO A 1 91 ? 2.430 4.424 -17.751 1.00 60.50 91 PRO A O 1
ATOM 681 N N . GLU A 1 92 ? 4.573 3.843 -18.119 1.00 67.88 92 GLU A N 1
ATOM 682 C CA . GLU A 1 92 ? 4.302 2.855 -19.176 1.00 67.88 92 GLU A CA 1
ATOM 683 C C . GLU A 1 92 ? 3.657 1.570 -18.634 1.00 67.88 92 GLU A C 1
ATOM 685 O O . GLU A 1 92 ? 3.148 0.751 -19.397 1.00 67.88 92 GLU A O 1
ATOM 690 N N . SER A 1 93 ? 3.642 1.393 -17.310 1.00 80.88 93 SER A N 1
ATOM 691 C CA . SER A 1 93 ? 3.012 0.255 -16.649 1.00 80.88 93 SER A CA 1
ATOM 692 C C . SER A 1 93 ? 2.327 0.652 -15.341 1.00 80.88 93 SER A C 1
ATOM 694 O O . SER A 1 93 ? 2.739 1.576 -14.632 1.00 80.88 93 SER A O 1
ATOM 696 N N . SER A 1 94 ? 1.251 -0.062 -15.023 1.00 90.56 94 SER A N 1
ATOM 697 C CA . SER A 1 94 ? 0.474 0.095 -13.798 1.00 90.56 94 SER A CA 1
ATOM 698 C C . SER A 1 94 ? 0.219 -1.260 -13.144 1.00 90.56 94 SER A C 1
ATOM 700 O O . SER A 1 94 ? 0.248 -2.311 -13.787 1.00 90.56 94 SER A O 1
ATOM 702 N N . ILE A 1 95 ? -0.031 -1.238 -11.838 1.00 92.31 95 ILE A N 1
ATOM 703 C CA . ILE A 1 95 ? -0.389 -2.417 -11.057 1.00 92.31 95 ILE A CA 1
ATOM 704 C C . ILE A 1 95 ? -1.642 -2.145 -10.234 1.00 92.31 95 ILE A C 1
ATOM 706 O O . ILE A 1 95 ? -1.771 -1.114 -9.575 1.00 92.31 95 ILE A O 1
ATOM 710 N N . PHE A 1 96 ? -2.572 -3.096 -10.246 1.00 94.81 96 PHE A N 1
ATOM 711 C CA . PHE A 1 96 ? -3.748 -3.039 -9.391 1.00 94.81 96 PHE A CA 1
ATOM 712 C C . PHE A 1 96 ? -3.457 -3.699 -8.046 1.00 94.81 96 PHE A C 1
ATOM 714 O O . PHE A 1 96 ? -3.104 -4.879 -7.978 1.00 94.81 96 PHE A O 1
ATOM 721 N N . VAL A 1 97 ? -3.648 -2.954 -6.961 1.00 95.62 97 VAL A N 1
ATOM 722 C CA . VAL A 1 97 ? -3.414 -3.436 -5.599 1.00 95.62 97 VAL A CA 1
ATOM 723 C C . VAL A 1 97 ? -4.697 -3.340 -4.799 1.00 95.62 97 VAL A C 1
ATOM 725 O O . VAL A 1 97 ? -5.392 -2.326 -4.820 1.00 95.62 97 VAL A O 1
ATOM 728 N N . ARG A 1 98 ? -4.992 -4.398 -4.041 1.00 96.06 98 ARG A N 1
ATOM 729 C CA . ARG A 1 98 ? -6.074 -4.430 -3.059 1.00 96.06 98 ARG A CA 1
ATOM 730 C C . ARG A 1 98 ? -5.501 -4.720 -1.682 1.00 96.06 98 ARG A C 1
ATOM 732 O O . ARG A 1 98 ? -4.900 -5.769 -1.468 1.00 96.06 98 ARG A O 1
ATOM 739 N N . LEU A 1 99 ? -5.726 -3.807 -0.747 1.00 94.31 99 LEU A N 1
ATOM 740 C CA . LEU A 1 99 ? -5.270 -3.924 0.631 1.00 94.31 99 LEU A CA 1
ATOM 741 C C . LEU A 1 99 ? -6.471 -4.128 1.553 1.00 94.31 99 LEU A C 1
ATOM 743 O O . LEU A 1 99 ? -7.492 -3.455 1.411 1.00 94.31 99 LEU A O 1
ATOM 747 N N . VAL A 1 100 ? -6.337 -5.037 2.518 1.00 94.69 100 VAL A N 1
ATOM 748 C CA . VAL A 1 100 ? -7.382 -5.343 3.501 1.00 94.69 100 VAL A CA 1
ATOM 749 C C . VAL A 1 100 ? -6.773 -5.329 4.899 1.00 94.69 100 VAL A C 1
ATOM 751 O O . VAL A 1 100 ? -5.786 -6.010 5.166 1.00 94.69 100 VAL A O 1
ATOM 754 N N . SER A 1 101 ? -7.374 -4.561 5.803 1.00 93.25 101 SER A N 1
ATOM 755 C CA . SER A 1 101 ? -7.013 -4.507 7.221 1.00 93.25 101 SER A CA 1
ATOM 756 C C . SER A 1 101 ? -8.158 -5.089 8.037 1.00 93.25 101 SER A C 1
ATOM 758 O O . SER A 1 101 ? -9.257 -4.539 8.047 1.00 93.25 101 SER A O 1
ATOM 760 N N . ILE A 1 102 ? -7.900 -6.206 8.722 1.00 92.81 102 ILE A N 1
ATOM 761 C CA . ILE A 1 102 ? -8.890 -6.963 9.502 1.00 92.81 102 ILE A CA 1
ATOM 762 C C . ILE A 1 102 ? -8.501 -6.902 10.981 1.00 92.81 102 ILE A C 1
ATOM 764 O O . ILE A 1 102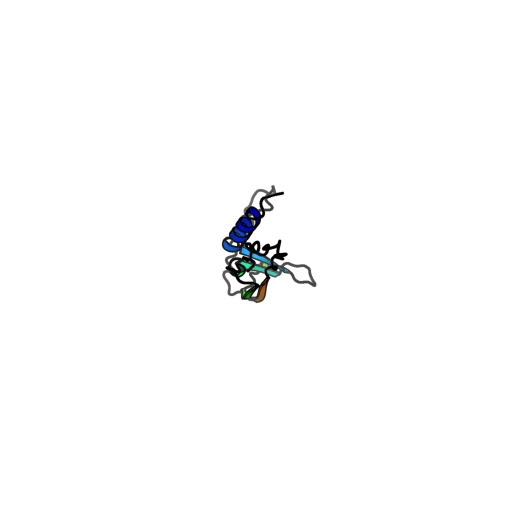 ? -7.359 -7.176 11.360 1.00 92.81 102 ILE A O 1
ATOM 768 N N . GLY A 1 103 ? -9.441 -6.499 11.828 1.00 83.94 103 GLY A N 1
ATOM 769 C CA . GLY A 1 103 ? -9.302 -6.534 13.276 1.00 83.94 103 GLY A CA 1
ATOM 770 C C . GLY A 1 103 ? -9.501 -7.941 13.827 1.00 83.94 103 GLY A C 1
ATOM 771 O O . GLY A 1 103 ? -10.219 -8.757 13.260 1.00 83.94 103 GLY A O 1
ATOM 772 N N . ARG A 1 104 ? -8.874 -8.231 14.968 1.00 78.94 104 ARG A N 1
ATOM 773 C CA . ARG A 1 104 ? -9.199 -9.434 15.738 1.00 78.94 104 ARG A CA 1
ATOM 774 C C . ARG A 1 104 ? -10.314 -9.092 16.725 1.00 78.94 104 ARG A C 1
ATOM 776 O O . ARG A 1 104 ? -10.161 -8.095 17.440 1.00 78.94 104 ARG A O 1
ATOM 783 N N . PRO A 1 105 ? -11.389 -9.893 16.815 1.00 63.66 105 PRO A N 1
ATOM 784 C CA . PRO A 1 105 ? -12.362 -9.719 17.879 1.00 63.66 105 PRO A CA 1
ATOM 785 C C . PRO A 1 105 ? -11.647 -9.891 19.220 1.00 63.66 105 PRO A C 1
ATOM 787 O O . PRO A 1 105 ? -10.877 -10.831 19.429 1.00 63.66 105 PRO A O 1
ATOM 790 N N . SER A 1 106 ? -11.868 -8.950 20.133 1.00 57.12 106 SER A N 1
ATOM 791 C CA . SER A 1 106 ? -11.403 -9.112 21.506 1.00 57.12 106 SER A CA 1
ATOM 792 C C . SER A 1 106 ? -12.298 -10.158 22.154 1.00 57.12 106 SER A C 1
ATOM 794 O O . SER A 1 106 ? -13.491 -9.908 22.314 1.00 57.12 106 SER A O 1
ATOM 796 N N . SER A 1 107 ? -11.758 -11.318 22.533 1.00 58.34 107 SER A N 1
ATOM 797 C CA . SER A 1 107 ? -12.488 -12.260 23.380 1.00 58.34 107 SER A CA 1
ATOM 798 C C . SER A 1 107 ? -12.730 -11.590 24.736 1.00 58.34 107 SER A C 1
ATOM 800 O O . SER A 1 107 ? -11.906 -11.668 25.651 1.00 58.34 107 SER A O 1
ATOM 802 N N . ARG A 1 108 ? -13.849 -10.879 24.872 1.00 53.69 108 ARG A N 1
ATOM 803 C CA . ARG A 1 108 ? -14.427 -10.571 26.176 1.00 53.69 108 ARG A CA 1
ATOM 804 C C . ARG A 1 108 ? -14.983 -11.889 26.701 1.00 53.69 108 ARG A C 1
ATOM 806 O O . ARG A 1 108 ? -16.165 -12.173 26.560 1.00 53.69 108 ARG A O 1
ATOM 813 N N . THR A 1 109 ? -14.118 -12.715 27.281 1.00 49.12 109 THR A N 1
ATOM 814 C CA . THR A 1 109 ? -14.582 -13.726 28.225 1.00 49.12 109 THR A CA 1
ATOM 815 C C . THR A 1 109 ? -15.259 -12.942 29.338 1.0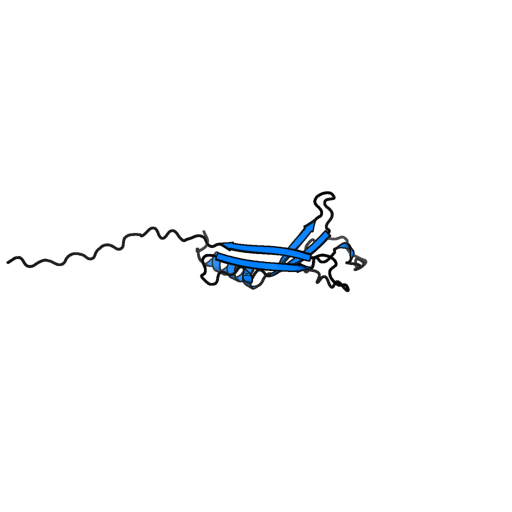0 49.12 109 THR A C 1
ATOM 817 O O . THR A 1 109 ? -14.600 -12.167 30.033 1.00 49.12 109 THR A O 1
ATOM 820 N N . GLY A 1 110 ? -16.585 -13.048 29.416 1.00 51.62 110 GLY A N 1
ATOM 821 C CA . GLY A 1 110 ? -17.385 -12.440 30.464 1.00 51.62 110 GLY A CA 1
ATOM 822 C C . GLY A 1 110 ? -16.884 -12.918 31.818 1.00 51.62 110 GLY A C 1
ATOM 823 O O . GLY A 1 110 ? -17.221 -14.008 32.266 1.00 51.62 110 GLY A O 1
ATOM 824 N N . ALA A 1 111 ? -16.054 -12.105 32.463 1.00 53.38 111 ALA A N 1
ATOM 825 C CA . ALA A 1 111 ? -15.797 -12.222 33.882 1.00 53.38 111 ALA A CA 1
ATOM 826 C C . ALA A 1 111 ? -17.037 -11.667 34.592 1.00 53.38 111 ALA A C 1
ATOM 828 O O . ALA A 1 111 ? -17.193 -10.457 34.731 1.00 53.38 111 ALA A O 1
ATOM 829 N N . GLY A 1 112 ? -17.943 -12.596 34.906 1.00 50.38 112 GLY A N 1
ATOM 830 C CA . GLY A 1 112 ? -19.039 -12.524 35.868 1.00 50.38 112 GLY A CA 1
ATOM 831 C C . GLY A 1 112 ? -19.528 -11.138 36.274 1.00 50.38 112 GLY A C 1
ATOM 832 O O . GLY A 1 112 ? -19.099 -10.599 37.290 1.00 50.38 112 GLY A O 1
ATOM 833 N N . SER A 1 113 ? -20.545 -10.632 35.578 1.00 50.88 113 SER A N 1
ATOM 834 C CA . SER A 1 113 ? -21.563 -9.839 36.262 1.00 50.88 113 SER A CA 1
ATOM 835 C C . SER A 1 113 ? -22.305 -10.784 37.212 1.00 50.88 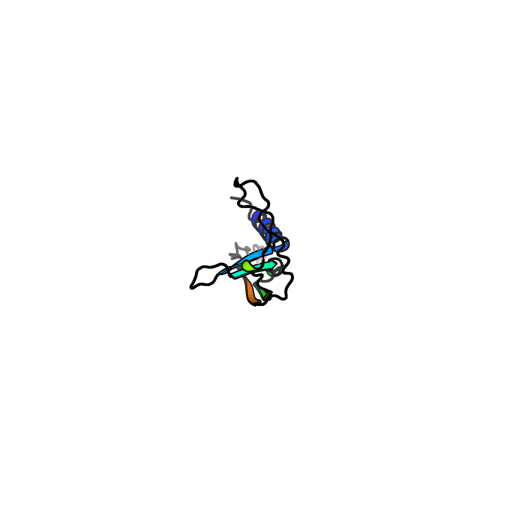113 SER A C 1
ATOM 837 O O . SER A 1 113 ? -23.170 -11.549 36.784 1.00 50.88 113 SER A O 1
ATOM 839 N N . SER A 1 114 ? -21.903 -10.787 38.484 1.00 59.25 114 SER A N 1
ATOM 840 C CA . SER A 1 114 ? -22.664 -11.400 39.576 1.00 59.25 114 SER A CA 1
ATOM 841 C C . SER A 1 114 ? -24.119 -10.921 39.511 1.00 59.25 114 SER A C 1
ATOM 843 O O . SER A 1 114 ? -24.330 -9.714 39.353 1.00 59.25 114 SER A O 1
ATOM 845 N N . PRO A 1 115 ? -25.126 -11.801 39.659 1.00 65.12 115 PRO A N 1
ATOM 846 C CA . PRO A 1 115 ? -26.478 -11.336 39.928 1.00 65.12 115 PRO A CA 1
ATOM 847 C C . PRO A 1 115 ? -26.494 -10.575 41.271 1.00 65.12 115 PRO A C 1
ATOM 849 O O . PRO A 1 115 ? -25.687 -10.886 42.158 1.00 65.12 115 PRO A O 1
ATOM 852 N N . PRO A 1 116 ? -27.353 -9.551 41.425 1.00 62.53 116 PRO A N 1
ATOM 853 C CA . PRO A 1 116 ? -27.475 -8.818 42.681 1.00 62.53 116 PRO A CA 1
ATOM 854 C C . PRO A 1 116 ? -27.986 -9.748 43.798 1.00 62.53 116 PRO A C 1
ATOM 856 O O . PRO A 1 116 ? -28.763 -10.664 43.513 1.00 62.53 116 PRO A O 1
ATOM 859 N N . PRO A 1 117 ? -27.573 -9.544 45.064 1.00 56.78 117 PRO A N 1
ATOM 860 C CA . PRO A 1 117 ? -28.069 -10.343 46.178 1.00 56.78 117 PRO A CA 1
ATOM 861 C C . PRO A 1 117 ? -29.578 -10.129 46.341 1.00 56.78 117 PRO A C 1
ATOM 863 O O . PRO A 1 117 ? -30.051 -8.995 46.422 1.00 56.78 117 PRO A O 1
ATOM 866 N N . ALA A 1 118 ? -30.330 -11.231 46.380 1.00 59.88 118 ALA A N 1
ATOM 867 C CA . ALA A 1 118 ? -31.748 -11.218 46.707 1.00 59.88 118 ALA A CA 1
ATOM 868 C C . ALA A 1 118 ? -31.933 -10.634 48.117 1.00 59.88 118 ALA A C 1
ATOM 870 O O . ALA A 1 118 ? -31.380 -11.150 49.089 1.00 59.88 118 ALA A O 1
ATOM 871 N N . GLY A 1 119 ? -32.674 -9.528 48.215 1.00 61.00 119 GLY A N 1
ATOM 872 C CA . GLY A 1 119 ? -33.070 -8.943 49.493 1.00 61.00 119 GLY A CA 1
ATOM 873 C C . GLY A 1 119 ? -33.968 -9.896 50.296 1.00 61.00 119 GLY A C 1
ATOM 874 O O . GLY A 1 119 ? -34.582 -10.797 49.717 1.00 61.00 119 GLY A O 1
ATOM 875 N N . PRO A 1 120 ? -34.053 -9.727 51.625 1.00 58.75 120 PRO A N 1
ATOM 876 C CA . PRO A 1 120 ? -34.805 -10.629 52.485 1.00 58.75 120 PRO A CA 1
ATOM 877 C C . PRO A 1 120 ? -36.305 -10.487 52.205 1.00 58.75 120 PRO A C 1
ATOM 879 O O . PRO A 1 120 ? -36.903 -9.439 52.443 1.00 58.75 120 PRO A O 1
ATOM 882 N N . GLY A 1 121 ? -36.912 -11.554 51.685 1.00 51.03 121 GLY A N 1
ATOM 883 C CA . GLY A 1 121 ? -38.360 -11.680 51.598 1.00 51.03 121 GLY A CA 1
ATOM 884 C C . GLY A 1 121 ? -38.957 -11.767 53.000 1.00 51.03 121 GLY A C 1
ATOM 885 O O . GLY A 1 121 ? -38.600 -12.648 53.780 1.00 51.03 121 GLY A O 1
ATOM 886 N N . HIS A 1 122 ? -39.858 -10.839 53.312 1.00 54.47 122 HIS A N 1
ATOM 887 C CA . HIS A 1 122 ? -40.750 -10.930 54.459 1.00 54.47 122 HIS A CA 1
ATOM 888 C C . HIS A 1 122 ? -41.597 -12.205 54.340 1.00 54.47 122 HIS A C 1
ATOM 890 O O . HIS A 1 122 ? -42.350 -12.357 53.380 1.00 54.47 122 HIS A O 1
ATOM 896 N N . GLN A 1 123 ? -41.462 -13.110 55.310 1.00 46.53 123 GLN A N 1
ATOM 897 C CA . GLN A 1 123 ? -42.436 -14.174 55.543 1.00 46.53 123 GLN A CA 1
ATOM 898 C C . GLN A 1 123 ? -43.626 -13.573 56.303 1.00 46.53 123 GLN A C 1
ATOM 900 O O . GLN A 1 123 ? -43.428 -12.925 57.333 1.00 46.53 123 GLN A O 1
ATOM 905 N N . PHE A 1 124 ? -44.829 -13.780 55.768 1.00 47.75 124 PHE A N 1
ATOM 906 C CA . PHE A 1 124 ? -46.086 -13.778 56.514 1.00 47.75 124 PHE A CA 1
ATOM 907 C C . PHE A 1 124 ? -46.543 -15.226 56.657 1.00 47.75 124 PHE A C 1
ATOM 909 O O . PHE A 1 124 ? -46.351 -15.981 55.674 1.00 47.75 124 PHE A O 1
#